Protein 4P5N (pdb70)

InterPro domains:
  IPR021331 Hypervirulence associated protein, TUDOR domain [PF11160] (14-68)

B-factor: mean 16.48, std 9.34, range [4.08, 116.63]

Secondary structure (DSSP, 8-state):
---B-TTSPBP-TT-EEEEEETTEEEEEEEEEEE-SHHHHHHTT--SS-EEEEE-TTS-EEEE-GGGSEEGGG-/---B-TTSPBP-TT-EEEEEETTEEEEEEEEEEE-SHHHHHHTT--SS-EEEEE-TTS-EEEE-GGGSEEGGG-

Sequence (148 aa):
MMSSVVQDKQGQNINVGDTVYTPYRGGKHEGQVADIVTTKKEEAAEKKGVKNPPKVLFTDQNNKDVAHNPGTLTDLDKKQMSVVQDKQGQNINVGDTVYTPYRGGKHEGQVADIVTTKEEAAEKGVKNPPKKVVLFTDQNNKDVAHNPGTLTDLDKQ

Organism: Cryptococcus neoformans (strain H99 / ATCC 208821 / CBS 10515 / FGSC 9487) (NCBI:txid235443)

CATH classification: 2.30.30.1060

Structure (mmCIF, N/CA/C/O backbone):
data_4P5N
#
_entry.id   4P5N
#
_cell.length_a   31.775
_cell.length_b   34.686
_cell.length_c   38.253
_cell.angle_alpha   73.930
_cell.angle_beta   72.850
_cell.angle_gamma   79.460
#
_symmetry.space_group_name_H-M   'P 1'
#
loop_
_entity.id
_entity.type
_entity.pdbx_description
1 polymer 'Hypothetical protein CNAG_02591'
2 non-polymer 'CADMIUM ION'
3 non-polymer 'SULFATE ION'
4 non-polymer GLYCEROL
5 water water
#
loop_
_atom_site.group_PDB
_atom_site.id
_atom_site.type_symbol
_atom_site.label_atom_id
_atom_site.label_alt_id
_atom_site.label_comp_id
_atom_site.label_asym_id
_atom_site.label_entity_id
_atom_site.label_seq_id
_atom_site.pdbx_PDB_ins_code
_atom_site.Cartn_x
_atom_site.Cartn_y
_atom_site.Cartn_z
_atom_site.occupancy
_atom_site.B_iso_or_equiv
_atom_site.auth_seq_id
_atom_site.auth_comp_id
_atom_site.auth_asym_id
_atom_site.auth_atom_id
_atom_site.pdbx_PDB_model_num
ATOM 1 N N A MET A 1 3 ? 12.105 26.919 41.850 0.70 34.95 4 MET A N 1
ATOM 2 N N B MET A 1 3 ? 12.460 28.271 41.237 0.30 30.97 4 MET A N 1
ATOM 3 C CA A MET A 1 3 ? 11.435 26.061 40.824 0.70 31.95 4 MET A CA 1
ATOM 4 C CA B MET A 1 3 ? 11.987 26.963 40.700 0.30 29.71 4 MET A CA 1
ATOM 5 C C A MET A 1 3 ? 12.125 26.127 39.455 0.70 27.23 4 MET A C 1
ATOM 6 C C B MET A 1 3 ? 12.468 26.753 39.271 0.30 27.24 4 MET A C 1
ATOM 7 O O A MET A 1 3 ? 13.184 26.742 39.315 0.70 27.87 4 MET A O 1
ATOM 8 O O B MET A 1 3 ? 13.274 27.528 38.755 0.30 31.84 4 MET A O 1
ATOM 17 N N A SER A 1 4 ? 11.512 25.503 38.451 0.70 21.31 5 SER A N 1
ATOM 18 N N B SER A 1 4 ? 11.965 25.699 38.635 0.30 26.43 5 SER A N 1
ATOM 19 C CA A SER A 1 4 ? 12.134 25.341 37.143 0.70 19.35 5 SER A CA 1
ATOM 20 C CA B SER A 1 4 ? 12.310 25.408 37.254 0.30 17.66 5 SER A CA 1
ATOM 21 C C A SER A 1 4 ? 12.147 26.636 36.311 0.70 16.41 5 SER A C 1
ATOM 22 C C B SER A 1 4 ? 12.289 26.691 36.441 0.30 15.53 5 SER A C 1
ATOM 23 O O A SER A 1 4 ? 11.281 27.504 36.488 0.70 17.58 5 SER A O 1
ATOM 24 O O B SER A 1 4 ? 11.514 27.605 36.726 0.30 16.81 5 SER A O 1
ATOM 29 N N . VAL A 1 5 ? 13.139 26.760 35.425 1.00 13.42 6 VAL A N 1
ATOM 30 C CA A VAL A 1 5 ? 13.171 27.812 34.406 0.60 11.26 6 VAL A CA 1
ATOM 31 C CA B VAL A 1 5 ? 13.035 27.834 34.432 0.40 10.86 6 VAL A CA 1
ATOM 32 C C . VAL A 1 5 ? 12.721 27.197 33.080 1.00 10.92 6 VAL A C 1
ATOM 33 O O . VAL A 1 5 ? 13.160 26.076 32.750 1.00 11.70 6 VAL A O 1
ATOM 40 N N . GLN A 1 6 ? 11.908 27.914 32.313 1.00 9.21 7 GLN A N 1
ATOM 41 C CA . GLN A 1 6 ? 11.328 27.362 31.088 1.00 8.06 7 GLN A CA 1
ATOM 42 C C . GLN A 1 6 ? 11.821 28.068 29.824 1.00 8.15 7 GLN A C 1
ATOM 43 O O . GLN A 1 6 ? 12.191 29.261 29.843 1.00 9.06 7 GLN A O 1
ATOM 49 N N . ASP A 1 7 ? 11.847 27.311 28.730 1.00 8.34 8 ASP A N 1
ATOM 50 C CA . ASP A 1 7 ? 12.230 27.848 27.419 1.00 7.85 8 ASP A CA 1
ATOM 51 C C . ASP A 1 7 ? 11.062 28.573 26.732 1.00 8.12 8 ASP A C 1
ATOM 52 O O . ASP A 1 7 ? 10.000 28.769 27.351 1.00 8.12 8 ASP A O 1
ATOM 57 N N . LYS A 1 8 ? 11.239 28.951 25.464 1.00 8.06 9 LYS A N 1
ATOM 58 C CA . LYS A 1 8 ? 10.203 29.761 24.772 1.00 9.16 9 LYS A CA 1
ATOM 59 C C . LYS A 1 8 ? 8.953 28.954 24.450 1.00 9.81 9 LYS A C 1
ATOM 60 O O . LYS A 1 8 ? 7.942 29.506 24.027 1.00 12.63 9 LYS A O 1
ATOM 66 N N . GLN A 1 9 ? 9.037 27.636 24.645 1.00 8.02 10 GLN A N 1
ATOM 67 C CA . GLN A 1 9 ? 7.878 26.750 24.484 1.00 8.69 10 GLN A CA 1
ATOM 68 C C . GLN A 1 9 ? 7.313 26.267 25.809 1.00 7.84 10 GLN A C 1
ATOM 69 O O . GLN A 1 9 ? 6.488 25.346 25.844 1.00 8.35 10 GLN A O 1
ATOM 75 N N . GLY A 1 10 ? 7.713 26.925 26.901 1.00 7.81 11 GLY A N 1
ATOM 76 C CA . GLY A 1 10 ? 7.182 26.588 28.224 1.00 9.43 11 GLY A CA 1
ATOM 77 C C . GLY A 1 10 ? 7.733 25.311 28.828 1.00 7.14 11 GLY A C 1
ATOM 78 O O . GLY A 1 10 ? 7.139 24.763 29.776 1.00 10.89 11 GLY A O 1
ATOM 79 N N . GLN A 1 11 ? 8.849 24.819 28.283 1.00 7.90 12 GLN A N 1
ATOM 80 C CA . GLN A 1 11 ? 9.401 23.530 28.703 1.00 8.90 12 GLN A CA 1
ATOM 81 C C . GLN A 1 11 ? 10.500 23.731 29.728 1.00 9.54 12 GLN A C 1
ATOM 82 O O . GLN A 1 11 ? 11.365 24.586 29.539 1.00 9.61 12 GLN A O 1
ATOM 88 N N . ASN A 1 12 ? 10.464 22.943 30.807 1.00 10.05 13 ASN A N 1
ATOM 89 C CA . ASN A 1 12 ? 11.488 23.012 31.839 1.00 10.32 13 ASN A CA 1
ATOM 90 C C . ASN A 1 12 ? 12.873 22.713 31.273 1.00 9.82 13 ASN A C 1
ATOM 91 O O . ASN A 1 12 ? 13.065 21.701 30.571 1.00 12.51 13 ASN A O 1
ATOM 96 N N . ILE A 1 13 ? 13.839 23.572 31.588 1.00 10.65 14 ILE A N 1
ATOM 97 C CA . ILE A 1 13 ? 15.203 23.389 31.102 1.00 10.98 14 ILE A CA 1
ATOM 98 C C . ILE A 1 13 ? 16.030 22.708 32.186 1.00 12.35 14 ILE A C 1
ATOM 99 O O . ILE A 1 13 ? 16.018 23.131 33.327 1.00 15.36 14 ILE A O 1
ATOM 104 N N . ASN A 1 14 ? 16.742 21.648 31.815 1.00 14.29 15 ASN A N 1
ATOM 105 C CA . ASN A 1 14 ? 17.583 20.917 32.750 1.00 17.63 15 ASN A CA 1
ATOM 106 C C . ASN A 1 14 ? 19.036 21.024 32.335 1.00 14.52 15 ASN A C 1
ATOM 107 O O . ASN A 1 14 ? 19.345 21.095 31.135 1.00 16.91 15 ASN A O 1
ATOM 112 N N . VAL A 1 15 ? 19.924 21.009 33.327 1.00 15.63 16 VAL A N 1
ATOM 113 C CA . VAL A 1 15 ? 21.356 20.872 33.077 1.00 15.32 16 VAL A CA 1
ATOM 114 C C . VAL A 1 15 ? 21.596 19.611 32.243 1.00 16.83 16 VAL A C 1
ATOM 115 O O . VAL A 1 15 ? 20.996 18.569 32.501 1.00 18.06 16 VAL A O 1
ATOM 119 N N . GLY A 1 16 ? 22.420 19.757 31.203 1.00 15.65 17 GLY A N 1
ATOM 120 C CA . GLY A 1 16 ? 22.705 18.699 30.241 1.00 15.68 17 GLY A CA 1
ATOM 121 C C . GLY A 1 16 ? 21.825 18.693 29.000 1.00 14.52 17 GLY A C 1
ATOM 122 O O . GLY A 1 16 ? 22.108 17.967 28.046 1.00 15.28 17 GLY A O 1
ATOM 123 N N . ASP A 1 17 ? 20.757 19.498 28.990 1.00 14.41 18 ASP A N 1
ATOM 124 C CA . ASP A 1 17 ? 19.888 19.568 27.810 1.00 13.24 18 ASP A CA 1
ATOM 125 C C . ASP A 1 17 ? 20.560 20.374 26.711 1.00 13.04 18 ASP A C 1
ATOM 126 O O . ASP A 1 17 ? 21.332 21.312 26.978 1.00 13.52 18 ASP A O 1
ATOM 131 N N . THR A 1 18 ? 20.248 20.024 25.468 1.00 12.14 19 THR A N 1
ATOM 132 C CA . THR A 1 18 ? 20.674 20.832 24.339 1.00 12.29 19 THR A CA 1
ATOM 133 C C . THR A 1 18 ? 19.723 22.000 24.166 1.00 9.40 19 THR A C 1
ATOM 134 O O . THR A 1 18 ? 18.522 21.792 24.001 1.00 11.44 19 THR A O 1
ATOM 138 N N . VAL A 1 19 ? 20.271 23.219 24.201 1.00 9.57 20 VAL A N 1
ATOM 139 C CA . VAL A 1 19 ? 19.493 24.437 23.930 1.00 9.24 20 VAL A CA 1
ATOM 140 C C . VAL A 1 19 ? 19.967 25.102 22.636 1.00 8.24 20 VAL A C 1
ATOM 141 O O . VAL A 1 19 ? 21.089 24.868 22.184 1.00 9.08 20 VAL A O 1
ATOM 145 N N . TYR A 1 20 ? 19.117 25.958 22.072 1.00 8.37 21 TYR A N 1
ATOM 146 C CA . TYR A 1 20 ? 19.332 26.547 20.758 1.00 7.37 21 TYR A CA 1
ATOM 147 C C . TYR A 1 20 ? 18.796 27.975 20.735 1.00 7.65 21 TYR A C 1
ATOM 148 O O . TYR A 1 20 ? 17.693 28.236 21.202 1.00 9.27 21 TYR A O 1
ATOM 157 N N . THR A 1 21 ? 19.575 28.883 20.176 1.00 8.64 22 THR A N 1
ATOM 158 C CA . THR A 1 21 ? 19.080 30.196 19.839 1.00 8.88 22 THR A CA 1
ATOM 159 C C . THR A 1 21 ? 19.661 30.638 18.493 1.00 8.23 22 THR A C 1
ATOM 160 O O . THR A 1 21 ? 20.848 30.468 18.257 1.00 8.96 22 THR A O 1
ATOM 164 N N . PRO A 1 22 ? 18.830 31.189 17.597 1.00 9.07 23 PRO A N 1
ATOM 165 C CA . PRO A 1 22 ? 19.355 31.637 16.313 1.00 8.86 23 PRO A CA 1
ATOM 166 C C . PRO A 1 22 ? 19.689 33.116 16.347 1.00 9.88 23 PRO A C 1
ATOM 167 O O . PRO A 1 22 ? 19.118 33.872 17.137 1.00 11.90 23 PRO A O 1
ATOM 171 N N . TYR A 1 23 ? 20.575 33.530 15.455 1.00 9.21 24 TYR A N 1
ATOM 172 C CA . TYR A 1 23 ? 20.759 34.953 15.192 1.00 9.05 24 TYR A CA 1
ATOM 173 C C . TYR A 1 23 ? 20.966 35.123 13.692 1.00 8.87 24 TYR A C 1
ATOM 174 O O . TYR A 1 23 ? 21.097 34.131 12.974 1.00 9.16 24 TYR A O 1
ATOM 183 N N . ARG A 1 24 ? 20.991 36.357 13.198 1.00 10.38 25 ARG A N 1
ATOM 184 C CA . ARG A 1 24 ? 21.188 36.546 11.764 1.00 11.41 25 ARG A CA 1
ATOM 185 C C . ARG A 1 24 ? 22.649 36.227 11.416 1.00 10.81 25 ARG A C 1
ATOM 186 O O . ARG A 1 24 ? 23.562 36.976 11.762 1.00 13.08 25 ARG A O 1
ATOM 194 N N . GLY A 1 25 ? 22.854 35.087 10.757 1.00 9.26 26 GLY A N 1
ATOM 195 C CA . GLY A 1 25 ? 24.190 34.637 10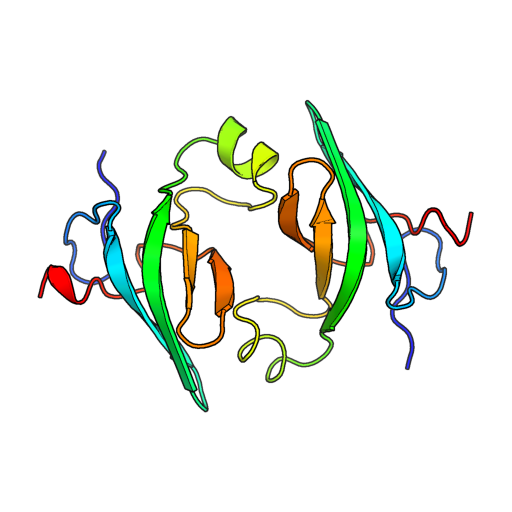.406 1.00 9.89 26 GLY A CA 1
ATOM 196 C C . GLY A 1 25 ? 24.669 33.358 11.092 1.00 8.40 26 GLY A C 1
ATOM 197 O O . GLY A 1 25 ? 25.730 32.844 10.755 1.00 10.99 26 GLY A O 1
ATOM 198 N N . GLY A 1 26 ? 23.914 32.836 12.056 1.00 8.18 27 GLY A N 1
ATOM 199 C CA . GLY A 1 26 ? 24.382 31.682 12.805 1.00 8.82 27 GLY A CA 1
ATOM 200 C C . GLY A 1 26 ? 23.443 31.264 13.897 1.00 7.87 27 GLY A C 1
ATOM 201 O O . GLY A 1 26 ? 22.273 31.671 13.929 1.00 9.23 27 GLY A O 1
ATOM 202 N N . LYS A 1 27 ? 23.952 30.418 14.778 1.00 8.19 28 LYS A N 1
ATOM 203 C CA . LYS A 1 27 ? 23.198 29.935 15.911 1.00 8.48 28 LYS A CA 1
ATOM 204 C C . LYS A 1 27 ? 24.154 29.743 17.090 1.00 8.20 28 LYS A C 1
ATOM 205 O O . LYS A 1 27 ? 25.398 29.683 16.923 1.00 9.57 28 LYS A O 1
ATOM 211 N N . HIS A 1 28 ? 23.568 29.603 18.268 1.00 8.32 29 HIS A N 1
ATOM 212 C CA . HIS A 1 28 ? 24.296 29.054 19.415 1.00 8.33 29 HIS A CA 1
ATOM 213 C C . HIS A 1 28 ? 23.511 27.862 19.912 1.00 8.52 29 HIS A C 1
ATOM 214 O O . HIS A 1 28 ? 22.358 28.002 20.358 1.00 9.38 29 HIS A O 1
ATOM 221 N N . GLU A 1 29 ? 24.139 26.691 19.812 1.00 8.13 30 GLU A N 1
ATOM 222 C CA . GLU A 1 29 ? 23.533 25.433 20.217 1.00 9.59 30 GLU A CA 1
ATOM 223 C C . GLU A 1 29 ? 24.525 24.614 21.028 1.00 9.95 30 GLU A C 1
ATOM 224 O O . GLU A 1 29 ? 25.670 24.451 20.609 1.00 11.72 30 GLU A O 1
ATOM 230 N N . GLY A 1 30 ? 24.104 24.113 22.186 1.00 9.43 31 GLY A N 1
ATOM 231 C CA . GLY A 1 30 ? 25.002 23.305 23.037 1.00 11.42 31 GLY A CA 1
ATOM 232 C C . GLY A 1 30 ? 24.322 22.890 24.328 1.00 11.95 31 GLY A C 1
ATOM 233 O O . GLY A 1 30 ? 23.138 23.178 24.543 1.00 12.83 31 GLY A O 1
ATOM 234 N N . GLN A 1 31 ? 25.058 22.215 25.200 1.00 14.53 32 GLN A N 1
ATOM 235 C CA . GLN A 1 31 ? 24.426 21.625 26.367 1.00 16.58 32 GLN A CA 1
ATOM 236 C C . GLN A 1 31 ? 24.519 22.560 27.559 1.00 14.57 32 GLN A C 1
ATOM 237 O O . GLN A 1 31 ? 25.563 23.189 27.799 1.00 17.50 32 GLN A O 1
ATOM 243 N N . VAL A 1 32 ? 23.405 22.662 28.278 1.00 14.63 33 VAL A N 1
ATOM 244 C CA . VAL A 1 32 ? 23.311 23.495 29.466 1.00 15.39 33 VAL A CA 1
ATOM 245 C C . VAL A 1 32 ? 24.304 23.020 30.544 1.00 15.71 33 VAL A C 1
ATOM 246 O O . VAL A 1 32 ? 24.293 21.839 30.939 1.00 18.23 33 VAL A O 1
ATOM 250 N N . ALA A 1 33 ? 25.150 23.943 31.008 1.00 15.11 34 ALA A N 1
ATOM 251 C CA . ALA A 1 33 ? 26.074 23.689 32.121 1.00 14.63 34 ALA A CA 1
ATOM 252 C C . ALA A 1 33 ? 25.523 24.146 33.456 1.00 14.61 34 ALA A C 1
ATOM 253 O O . ALA A 1 33 ? 25.836 23.556 34.502 1.00 18.43 34 ALA A O 1
ATOM 255 N N . ASP A 1 34 ? 24.720 25.210 33.422 1.00 13.73 35 ASP A N 1
ATOM 256 C CA . ASP A 1 34 ? 24.216 25.800 34.645 1.00 15.76 35 ASP A CA 1
ATOM 257 C C . ASP A 1 34 ? 23.034 26.712 34.345 1.00 12.29 35 ASP A C 1
ATOM 258 O O . ASP A 1 34 ? 22.907 27.253 33.251 1.00 13.99 35 ASP A O 1
ATOM 263 N N . ILE A 1 35 ? 22.166 26.855 35.338 1.00 13.63 36 ILE A N 1
ATOM 264 C CA . ILE A 1 35 ? 21.022 27.738 35.270 1.00 13.19 36 ILE A CA 1
ATOM 265 C C . ILE A 1 35 ? 21.125 28.642 36.490 1.00 14.68 36 ILE A C 1
ATOM 266 O O . ILE A 1 35 ? 21.083 28.180 37.631 1.00 18.23 36 ILE A O 1
ATOM 271 N N . VAL A 1 36 ? 21.301 29.927 36.234 1.00 11.47 37 VAL A N 1
ATOM 272 C CA . VAL A 1 36 ? 21.530 30.926 37.266 1.00 12.29 37 VAL A CA 1
ATOM 273 C C . VAL A 1 36 ? 20.222 31.678 37.509 1.00 13.99 37 VAL A C 1
ATOM 274 O O . VAL A 1 36 ? 19.612 32.202 36.557 1.00 13.33 37 VAL A O 1
ATOM 278 N N . THR A 1 37 ? 19.759 31.715 38.760 1.00 12.46 38 THR A N 1
ATOM 279 C CA . THR A 1 37 ? 18.429 32.291 39.029 1.00 13.02 38 THR A CA 1
ATOM 280 C C . THR A 1 37 ? 18.384 33.385 40.083 1.00 13.21 38 THR A C 1
ATOM 281 O O . THR A 1 37 ? 17.304 33.865 40.401 1.00 17.19 38 THR A O 1
ATOM 285 N N . THR A 1 38 ? 19.521 33.734 40.671 1.00 12.59 39 THR A N 1
ATOM 286 C CA . THR A 1 38 ? 19.555 34.817 41.640 1.00 13.59 39 THR A CA 1
ATOM 287 C C . THR A 1 38 ? 20.594 35.850 41.239 1.00 15.30 39 THR A C 1
ATOM 288 O O . THR A 1 38 ? 21.555 35.542 40.524 1.00 13.01 39 THR A O 1
ATOM 292 N N . LYS A 1 39 ? 20.411 37.074 41.731 1.00 15.37 40 LYS A N 1
ATOM 293 C CA A LYS A 1 39 ? 21.370 38.143 41.467 0.60 16.77 40 LYS A CA 1
ATOM 294 C CA B LYS A 1 39 ? 21.360 38.162 41.514 0.40 17.29 40 LYS A CA 1
ATOM 295 C C . LYS A 1 39 ? 22.749 37.782 42.018 1.00 17.15 40 LYS A C 1
ATOM 296 O O . LYS A 1 39 ? 23.767 38.073 41.375 1.00 17.55 40 LYS A O 1
ATOM 307 N N . GLU A 1 40 ? 22.783 37.127 43.184 1.00 17.01 41 GLU A N 1
ATOM 308 C CA . GLU A 1 40 ? 24.051 36.744 43.823 1.00 17.62 41 GLU A CA 1
ATOM 309 C C . GLU A 1 40 ? 24.803 35.677 43.018 1.00 14.13 41 GLU A C 1
ATOM 310 O O . GLU A 1 40 ? 26.005 35.769 42.829 1.00 15.17 41 GLU A O 1
ATOM 316 N N . GLU A 1 41 ? 24.096 34.659 42.547 1.00 14.83 42 GLU A N 1
ATOM 317 C CA . GLU A 1 41 ? 24.729 33.646 41.718 1.00 14.95 42 GLU A CA 1
ATOM 318 C C . GLU A 1 41 ? 25.180 34.238 40.385 1.00 13.28 42 GLU A C 1
ATOM 319 O O . GLU A 1 41 ? 26.235 33.876 39.857 1.00 14.79 42 GLU A O 1
ATOM 325 N N . ALA A 1 42 ? 24.392 35.157 39.841 1.00 12.49 43 ALA A N 1
ATOM 326 C CA . ALA A 1 42 ? 24.767 35.822 38.598 1.00 12.67 43 ALA A CA 1
ATOM 327 C C . ALA A 1 42 ? 26.071 36.592 38.776 1.00 12.82 43 ALA A C 1
ATOM 328 O O . ALA A 1 42 ? 26.971 36.515 37.932 1.00 14.56 43 ALA A O 1
ATOM 330 N N . ALA A 1 43 ? 26.171 37.318 39.884 1.00 13.70 44 ALA A N 1
ATOM 331 C CA . ALA A 1 43 ? 27.379 38.059 40.187 1.00 13.26 44 ALA A CA 1
ATOM 332 C C . ALA A 1 43 ? 28.582 37.123 40.310 1.00 14.08 44 ALA A C 1
ATOM 333 O O . ALA A 1 43 ? 29.633 37.386 39.734 1.00 14.44 44 ALA A O 1
ATOM 335 N N . GLU A 1 44 ? 28.418 36.025 41.041 1.00 14.47 45 GLU A N 1
ATOM 336 C CA . GLU A 1 44 ? 29.498 35.057 41.201 1.00 15.99 45 GLU A CA 1
ATOM 337 C C . GLU A 1 44 ? 29.974 34.457 39.865 1.00 14.90 45 GLU A C 1
ATOM 338 O O . GLU A 1 44 ? 31.160 34.225 39.685 1.00 15.57 45 GLU A O 1
ATOM 344 N N A LYS A 1 45 ? 29.040 34.229 38.944 0.50 15.19 46 LYS A N 1
ATOM 345 N N B LYS A 1 45 ? 29.041 34.217 38.945 0.50 14.78 46 LYS A N 1
ATOM 346 C CA A LYS A 1 45 ? 29.351 33.615 37.655 0.50 15.51 46 LYS A CA 1
ATOM 347 C CA B LYS A 1 45 ? 29.356 33.620 37.644 0.50 14.70 46 LYS A CA 1
ATOM 348 C C A LYS A 1 45 ? 29.691 34.649 36.577 0.50 15.31 46 LYS A C 1
ATOM 349 C C B LYS A 1 45 ? 29.780 34.647 36.596 0.50 14.96 46 LYS A C 1
ATOM 350 O O A LYS A 1 45 ? 29.901 34.291 35.417 0.50 18.68 46 LYS A O 1
ATOM 351 O O B LYS A 1 45 ? 30.132 34.284 35.473 0.50 18.29 46 LYS A O 1
ATOM 362 N N . GLY A 1 46 ? 29.739 35.924 36.962 1.00 16.02 47 GLY A N 1
ATOM 363 C CA . GLY A 1 46 ? 30.133 36.998 36.055 1.00 14.68 47 GLY A CA 1
ATOM 364 C C . GLY A 1 46 ? 29.140 37.347 34.968 1.00 14.47 47 GLY A C 1
ATOM 365 O O . GLY A 1 46 ? 29.526 37.872 33.933 1.00 15.95 47 GLY A O 1
ATOM 366 N N . VAL A 1 47 ? 27.866 37.045 35.204 1.00 13.65 48 VAL A N 1
ATOM 367 C CA . VAL A 1 47 ? 26.805 37.350 34.244 1.00 13.33 48 VAL A CA 1
ATOM 368 C C . VAL A 1 47 ? 25.823 38.334 34.862 1.00 13.77 48 VAL A C 1
ATOM 369 O O . VAL A 1 47 ? 25.919 38.634 36.047 1.00 15.86 48 VAL A O 1
ATOM 373 N N . LYS A 1 48 ? 24.891 38.826 34.054 1.00 14.74 49 LYS A N 1
ATOM 374 C CA . LYS A 1 48 ? 23.942 39.851 34.488 1.00 13.41 49 LYS A CA 1
ATOM 375 C C . LYS A 1 48 ? 22.527 39.412 34.189 1.00 11.29 49 LYS A C 1
ATOM 376 O O . LYS A 1 48 ? 22.297 38.596 33.277 1.00 10.73 49 LYS A O 1
ATOM 382 N N . ASN A 1 49 ? 21.589 39.985 34.936 1.00 10.20 50 ASN A N 1
ATOM 383 C CA . ASN A 1 49 ? 20.161 39.876 34.657 1.00 9.66 50 ASN A CA 1
ATOM 384 C C . ASN A 1 49 ? 19.672 38.416 34.624 1.00 9.11 50 ASN A C 1
ATOM 385 O O . ASN A 1 49 ? 19.303 37.876 33.567 1.00 8.61 50 ASN A O 1
ATOM 390 N N . PRO A 1 50 ? 19.636 37.768 35.792 1.00 9.00 51 PRO A N 1
ATOM 391 C CA . PRO A 1 50 ? 19.032 36.435 35.848 1.00 9.87 51 PRO A CA 1
ATOM 392 C C . PRO A 1 50 ? 17.529 36.496 35.553 1.00 7.98 51 PRO A C 1
ATOM 393 O O . PRO A 1 50 ? 16.894 37.551 35.711 1.00 9.60 51 PRO A O 1
ATOM 397 N N . PRO A 1 51 ? 16.949 35.384 35.091 1.00 8.16 52 PRO A N 1
ATOM 398 C CA . PRO A 1 51 ? 17.622 34.097 34.879 1.00 8.73 52 PRO A CA 1
ATOM 399 C C . PRO A 1 51 ? 18.517 34.045 33.640 1.00 8.32 52 PRO A C 1
ATOM 400 O O . PRO A 1 51 ? 18.245 34.705 32.619 1.00 8.90 52 PRO A O 1
ATOM 404 N N . LYS A 1 52 ? 19.604 33.287 33.760 1.00 9.20 53 LYS A N 1
ATOM 405 C CA . LYS A 1 52 ? 20.494 33.032 32.627 1.00 8.64 53 LYS A CA 1
ATOM 406 C C . LYS A 1 52 ? 20.786 31.549 32.523 1.00 8.74 53 LYS A C 1
ATOM 407 O O . LYS A 1 52 ? 21.002 30.884 33.536 1.00 10.60 53 LYS A O 1
ATOM 413 N N . VAL A 1 53 ? 20.775 31.047 31.294 1.00 7.90 54 VAL A N 1
ATOM 414 C CA . VAL A 1 53 ? 21.155 29.677 30.989 1.00 8.80 54 VAL A CA 1
ATOM 415 C C . VAL A 1 53 ? 22.592 29.758 30.470 1.00 9.62 54 VAL A C 1
ATOM 416 O O . VAL A 1 53 ? 22.869 30.454 29.502 1.00 9.53 54 VAL A O 1
ATOM 420 N N . LEU A 1 54 ? 23.502 29.044 31.128 1.00 9.62 55 LEU A N 1
ATOM 421 C CA . LEU A 1 54 ? 24.906 29.029 30.725 1.00 9.46 55 LEU A CA 1
ATOM 422 C C . LEU A 1 54 ? 25.175 27.744 29.960 1.00 9.19 55 LEU A C 1
ATOM 423 O O . LEU A 1 54 ? 24.900 26.656 30.469 1.00 10.25 55 LEU A O 1
ATOM 428 N N . PHE A 1 55 ? 25.679 27.879 28.734 1.00 9.41 56 PHE A N 1
ATOM 429 C CA . PHE A 1 55 ? 26.027 26.721 27.906 1.00 9.15 56 PHE A CA 1
ATOM 430 C C . PHE A 1 55 ? 27.200 27.025 27.000 1.00 8.80 56 PHE A C 1
ATOM 431 O O . PHE A 1 55 ? 27.489 28.185 26.717 1.00 10.78 56 PHE A O 1
ATOM 439 N N . THR A 1 56 ? 27.879 25.973 26.544 1.00 9.73 57 THR A N 1
ATOM 440 C CA . THR A 1 56 ? 28.944 26.141 25.572 1.00 9.56 57 THR A CA 1
ATOM 441 C C . THR A 1 56 ? 28.403 25.786 24.203 1.00 9.55 57 THR A C 1
ATOM 442 O O . THR A 1 56 ? 27.788 24.738 2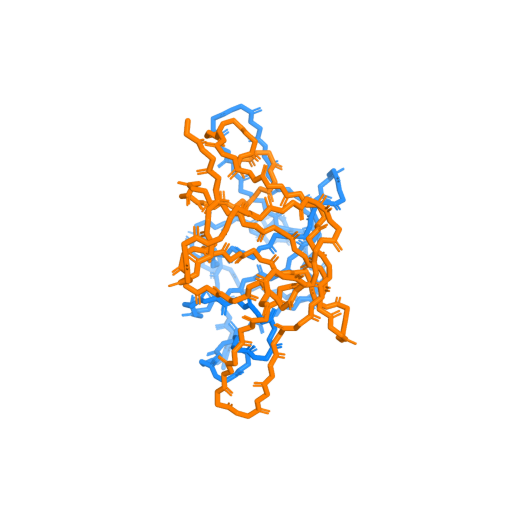4.040 1.00 10.31 57 THR A O 1
ATOM 446 N N . ASP A 1 57 ? 28.602 26.671 23.222 1.00 9.18 58 ASP A N 1
ATOM 447 C CA . ASP A 1 57 ? 28.024 26.435 21.909 1.00 9.01 58 ASP A CA 1
ATOM 448 C C . ASP A 1 57 ? 28.896 25.540 21.027 1.00 9.79 58 ASP A C 1
ATOM 449 O O . ASP A 1 57 ? 29.946 25.038 21.473 1.00 9.58 58 ASP A O 1
ATOM 454 N N . GLN A 1 58 ? 28.464 25.370 19.780 1.00 9.77 59 GLN A N 1
ATOM 455 C CA . GLN A 1 58 ? 29.099 24.434 18.840 1.00 10.59 59 GLN A CA 1
ATOM 456 C C . GLN A 1 58 ? 30.483 24.895 18.387 1.00 9.76 59 GLN A C 1
ATOM 457 O O . GLN A 1 58 ? 31.236 24.120 17.784 1.00 11.68 59 GLN A O 1
ATOM 463 N N . ASN A 1 59 ? 30.827 26.153 18.690 1.00 10.48 60 ASN A N 1
ATOM 464 C CA . ASN A 1 59 ? 32.151 26.676 18.393 1.00 10.43 60 ASN A CA 1
ATOM 465 C C . ASN A 1 59 ? 32.977 26.825 19.671 1.00 8.70 60 ASN A C 1
ATOM 466 O O . ASN A 1 59 ? 33.974 27.570 19.709 1.00 10.33 60 ASN A O 1
ATOM 471 N N . ASN A 1 60 ? 32.554 26.124 20.722 1.00 8.61 61 ASN A N 1
ATOM 472 C CA . ASN A 1 60 ? 33.241 26.157 22.012 1.00 8.68 61 ASN A CA 1
ATOM 473 C C . ASN A 1 60 ? 33.246 27.540 22.662 1.00 9.42 61 ASN A C 1
ATOM 474 O O . ASN A 1 60 ? 34.183 27.877 23.409 1.00 11.51 61 ASN A O 1
ATOM 479 N N . LYS A 1 61 ? 32.189 28.326 22.415 1.00 9.72 62 LYS A N 1
ATOM 480 C CA . LYS A 1 61 ? 32.058 29.634 23.076 1.00 9.94 62 LYS A CA 1
ATOM 481 C C . LYS A 1 61 ? 31.120 29.502 24.271 1.00 9.79 62 LYS A C 1
ATOM 482 O O . LYS A 1 61 ? 30.016 28.970 24.137 1.00 11.58 62 LYS A O 1
ATOM 488 N N . ASP A 1 62 ? 31.534 30.032 25.425 1.00 9.68 63 ASP A N 1
ATOM 489 C CA . ASP A 1 62 ? 30.662 30.033 26.606 1.00 11.93 63 ASP A CA 1
ATOM 490 C C . ASP A 1 62 ? 29.673 31.176 26.452 1.00 10.75 63 ASP A C 1
ATOM 491 O O . ASP A 1 62 ? 30.080 32.337 26.293 1.00 14.67 63 ASP A O 1
ATOM 496 N N . VAL A 1 63 ? 28.388 30.822 26.447 1.00 9.58 64 VAL A N 1
ATOM 497 C CA . VAL A 1 63 ? 27.272 31.756 26.230 1.00 10.23 64 VAL A CA 1
ATOM 498 C C . VAL A 1 63 ? 26.395 31.809 27.486 1.00 8.69 64 VAL A C 1
ATOM 499 O O . VAL A 1 63 ? 26.177 30.802 28.159 1.00 10.14 64 VAL A O 1
ATOM 503 N N . ALA A 1 64 ? 25.906 32.999 27.820 1.00 9.41 65 ALA A N 1
ATOM 504 C CA . ALA A 1 64 ? 24.912 33.154 28.882 1.00 9.77 65 ALA A CA 1
ATOM 505 C C . ALA A 1 64 ? 23.680 33.778 28.244 1.00 9.12 65 ALA A C 1
ATOM 506 O O . ALA A 1 64 ? 23.757 34.904 27.708 1.00 11.99 65 ALA A O 1
ATOM 508 N N . HIS A 1 65 ? 22.559 33.054 28.250 1.00 8.63 66 HIS A N 1
ATOM 509 C CA . HIS A 1 65 ? 21.389 33.500 27.490 1.00 8.26 66 HIS A CA 1
ATOM 510 C C . HIS A 1 65 ? 20.111 33.420 28.311 1.00 8.58 66 HIS A C 1
ATOM 511 O O . HIS A 1 65 ? 19.923 32.492 29.096 1.00 9.16 66 HIS A O 1
ATOM 518 N N . ASN A 1 66 ? 19.215 34.381 28.116 1.00 8.06 67 ASN A N 1
ATOM 519 C CA . ASN A 1 66 ? 17.922 34.307 28.772 1.00 8.22 67 ASN A CA 1
ATOM 520 C C . ASN A 1 66 ? 17.160 33.041 28.352 1.00 8.80 67 ASN A C 1
ATOM 521 O O . ASN A 1 66 ? 17.213 32.645 27.203 1.00 9.31 67 ASN A O 1
ATOM 526 N N . PRO A 1 67 ? 16.420 32.429 29.284 1.00 9.16 68 PRO A N 1
ATOM 527 C CA . PRO A 1 67 ? 15.756 31.152 28.957 1.00 10.20 68 PRO A CA 1
ATOM 528 C C . PRO A 1 67 ? 14.557 31.314 28.044 1.00 9.93 68 PRO A C 1
ATOM 529 O O . PRO A 1 67 ? 14.256 30.426 27.251 1.00 10.12 68 PRO A O 1
ATOM 533 N N . GLY A 1 68 ? 13.855 32.432 28.175 1.00 10.88 69 GLY A N 1
ATOM 534 C CA . GLY A 1 68 ? 12.561 32.596 27.516 1.00 12.80 69 GLY A CA 1
ATOM 535 C C . GLY A 1 68 ? 12.624 32.825 26.024 1.00 14.58 69 GLY A C 1
AT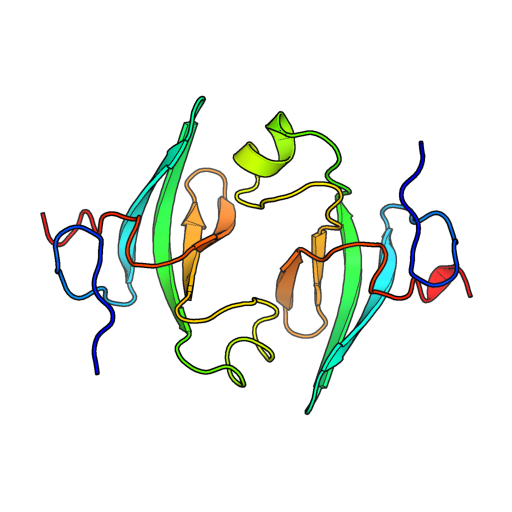OM 536 O O . GLY A 1 68 ? 11.592 32.866 25.355 1.00 19.39 69 GLY A O 1
ATOM 537 N N . THR A 1 69 ? 13.831 32.969 25.489 1.00 13.34 70 THR A N 1
ATOM 538 C CA . THR A 1 69 ? 14.014 33.183 24.054 1.00 14.00 70 THR A CA 1
ATOM 539 C C . THR A 1 69 ? 14.912 32.108 23.463 1.00 13.93 70 THR A C 1
ATOM 540 O O . THR A 1 69 ? 15.413 32.236 22.342 1.00 18.54 70 THR A O 1
ATOM 544 N N . LEU A 1 70 ? 15.134 31.037 24.204 1.00 10.78 71 LEU A N 1
ATOM 545 C CA . LEU A 1 70 ? 15.801 29.924 23.566 1.00 10.12 71 LEU A CA 1
ATOM 546 C C . LEU A 1 70 ? 14.894 28.712 23.529 1.00 8.13 71 LEU A C 1
ATOM 547 O O . LEU A 1 70 ? 13.842 28.702 24.170 1.00 9.17 71 LEU A O 1
ATOM 552 N N . THR A 1 71 ? 15.298 27.700 22.766 1.00 8.27 72 THR A N 1
ATOM 553 C CA . THR A 1 71 ? 14.525 26.465 22.662 1.00 8.03 72 THR A CA 1
ATOM 554 C C . THR A 1 71 ? 15.327 25.306 23.216 1.00 8.45 72 THR A C 1
ATOM 555 O O . THR A 1 71 ? 16.490 25.130 22.850 1.00 8.92 72 THR A O 1
ATOM 559 N N . ASP A 1 72 ? 14.712 24.526 24.112 1.00 8.84 73 ASP A N 1
ATOM 560 C CA . ASP A 1 72 ? 15.352 23.321 24.630 1.00 9.02 73 ASP A CA 1
ATOM 561 C C . ASP A 1 72 ? 15.024 22.206 23.639 1.00 10.18 73 ASP A C 1
ATOM 562 O O . ASP A 1 72 ? 13.895 21.701 23.606 1.00 10.66 73 ASP A O 1
ATOM 567 N N . LEU A 1 73 ? 16.010 21.821 22.828 1.00 9.92 74 LEU A N 1
ATOM 568 C CA . LEU A 1 73 ? 15.776 20.819 21.775 1.00 10.83 74 LEU A CA 1
ATO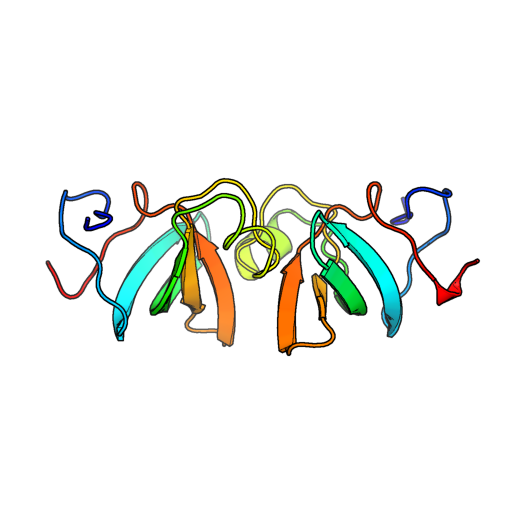M 569 C C . LEU A 1 73 ? 15.427 19.451 22.321 1.00 10.97 74 LEU A C 1
ATOM 570 O O . LEU A 1 73 ? 14.738 18.680 21.654 1.00 14.58 74 LEU A O 1
ATOM 575 N N . ASP A 1 74 ? 15.863 19.171 23.544 1.00 11.34 75 ASP A N 1
ATOM 576 C CA . ASP A 1 74 ? 15.545 17.890 24.174 1.00 12.49 75 ASP A CA 1
ATOM 577 C C . ASP A 1 74 ? 14.122 17.772 24.718 1.00 14.00 75 ASP A C 1
ATOM 578 O O . ASP A 1 74 ? 13.714 16.705 25.169 1.00 16.11 75 ASP A O 1
ATOM 583 N N . LYS A 1 75 ? 13.373 18.871 24.693 0.50 7.83 76 LYS A N 1
ATOM 584 C CA A LYS A 1 75 ? 11.997 18.879 25.178 0.50 12.68 76 LYS A CA 1
ATOM 585 C CA B LYS A 1 75 ? 11.996 18.872 25.178 0.50 12.33 76 LYS A CA 1
ATOM 586 C C . LYS A 1 75 ? 11.011 19.106 24.032 0.50 10.53 76 LYS A C 1
ATOM 587 O O . LYS A 1 75 ? 9.821 19.319 24.258 0.50 10.87 76 LYS A O 1
ATOM 598 N N . GLN A 1 76 ? 11.530 19.084 22.807 1.00 16.47 77 GLN A N 1
ATOM 599 C CA . GLN A 1 76 ? 10.741 19.178 21.584 1.00 21.42 77 GLN A CA 1
ATOM 600 C C . GLN A 1 76 ? 10.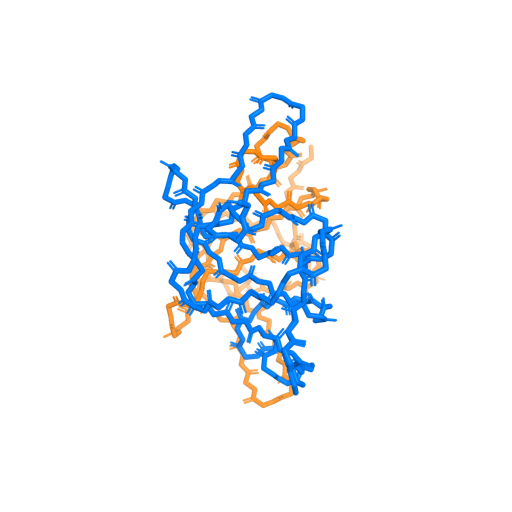304 17.770 21.213 1.00 32.45 77 GLN A C 1
ATOM 601 O O . GLN A 1 76 ? 11.153 16.875 21.073 1.00 28.30 77 GLN A O 1
ATOM 607 N N . MET B 1 3 ? 38.418 54.310 16.902 1.00 44.30 4 MET B N 1
ATOM 608 C CA . MET B 1 3 ? 38.566 54.580 18.361 1.00 32.57 4 MET B CA 1
ATOM 609 C C . MET B 1 3 ? 39.043 53.326 19.105 1.00 32.41 4 MET B C 1
ATOM 610 O O . MET B 1 3 ? 38.624 52.203 18.798 1.00 40.39 4 MET B O 1
ATOM 615 N N . SER B 1 4 ? 39.929 53.537 20.075 1.00 32.45 5 SER B N 1
ATOM 616 C CA . SER B 1 4 ? 40.418 52.484 20.970 1.00 27.76 5 SER B CA 1
ATOM 617 C C . SER B 1 4 ? 39.374 52.142 22.039 1.00 24.52 5 SER B C 1
ATOM 618 O O . SER B 1 4 ? 38.391 52.875 22.209 1.00 34.03 5 SER B O 1
ATOM 621 N N A VAL B 1 5 ? 39.604 51.038 22.752 0.70 22.10 6 VAL B N 1
ATOM 622 N N B VAL B 1 5 ? 39.575 51.029 22.748 0.30 19.50 6 VAL B N 1
ATOM 623 C CA A VAL B 1 5 ? 38.755 50.614 23.871 0.70 17.12 6 VAL B CA 1
ATOM 624 C CA B VAL B 1 5 ? 38.709 50.668 23.877 0.30 15.54 6 VAL B CA 1
ATOM 625 C C A VAL B 1 5 ? 39.440 50.946 25.208 0.70 13.74 6 VAL B C 1
ATOM 626 C C B VAL B 1 5 ? 39.422 50.947 25.196 0.30 13.92 6 VAL B C 1
ATOM 627 O O A VAL B 1 5 ? 40.600 50.599 25.423 0.70 15.26 6 VAL B O 1
ATOM 628 O O B VAL B 1 5 ? 40.572 50.551 25.391 0.30 15.33 6 VAL B O 1
ATOM 635 N N . GLN B 1 6 ? 38.728 51.639 26.093 1.00 12.59 7 GLN B N 1
ATOM 636 C CA . GLN B 1 6 ? 39.337 52.196 27.320 1.00 11.23 7 GLN B CA 1
ATOM 637 C C . GLN B 1 6 ? 38.625 51.783 28.598 1.00 11.64 7 GLN B C 1
ATOM 638 O O . GLN B 1 6 ? 37.414 51.512 28.597 1.00 13.40 7 GLN B O 1
ATOM 644 N N . ASP B 1 7 ? 39.388 51.704 29.683 1.00 12.37 8 ASP B N 1
ATOM 645 C CA . ASP B 1 7 ? 38.823 51.332 30.979 1.00 12.96 8 ASP B CA 1
ATOM 646 C C . ASP B 1 7 ? 38.178 52.544 31.650 1.00 13.67 8 ASP B C 1
ATOM 647 O O . ASP B 1 7 ? 38.050 53.610 31.029 1.00 15.74 8 ASP B O 1
ATOM 652 N N . LYS B 1 8 ? 37.771 52.398 32.906 1.00 15.67 9 LYS B N 1
ATOM 653 C CA . LYS B 1 8 ? 37.072 53.480 33.602 1.00 15.51 9 LYS B CA 1
ATOM 654 C C . LYS B 1 8 ? 37.977 54.686 33.929 1.00 16.46 9 LYS B C 1
ATOM 655 O O . LYS B 1 8 ? 37.481 55.749 34.318 1.00 21.67 9 LYS B O 1
ATOM 661 N N . GLN B 1 9 ? 39.287 54.512 33.751 1.00 17.53 10 GLN B N 1
ATOM 662 C CA . GLN B 1 9 ? 40.264 55.576 33.973 1.00 17.12 10 GLN B CA 1
ATOM 663 C C . GLN B 1 9 ? 40.780 56.111 32.644 1.00 15.74 10 GLN B C 1
ATOM 664 O O . GLN B 1 9 ? 41.762 56.858 32.597 1.00 18.14 10 GLN B O 1
ATOM 670 N N . GLY B 1 10 ? 40.101 55.740 31.561 1.00 14.64 11 GLY B N 1
ATOM 671 C CA . GLY B 1 10 ? 40.446 56.248 30.231 1.00 13.09 11 GLY B CA 1
ATOM 672 C C . GLY B 1 10 ? 41.687 55.631 29.608 1.00 11.67 11 GLY B C 1
ATOM 673 O O . GLY B 1 10 ? 42.206 56.141 28.608 1.00 13.50 11 GLY B O 1
ATOM 674 N N . GLN B 1 11 ? 42.153 54.520 30.188 1.00 11.16 12 GLN B N 1
ATOM 675 C CA . GLN B 1 11 ? 43.371 53.874 29.706 1.00 12.73 12 GLN B CA 1
ATOM 676 C C . GLN B 1 11 ? 43.042 52.846 28.648 1.00 10.90 12 GLN B C 1
ATOM 677 O O . GLN B 1 11 ? 42.137 52.019 28.839 1.00 11.12 12 GLN B O 1
ATOM 683 N N . ASN B 1 12 ? 43.779 52.906 27.537 1.00 11.43 13 ASN B N 1
ATOM 684 C CA . ASN B 1 12 ? 43.623 51.934 26.437 1.00 9.89 13 ASN B CA 1
ATOM 685 C C . ASN B 1 12 ? 43.915 50.534 26.942 1.00 10.63 13 ASN B C 1
ATOM 686 O O . ASN B 1 12 ? 44.945 50.312 27.589 1.00 10.99 13 ASN B O 1
ATOM 691 N N . ILE B 1 13 ? 42.983 49.616 26.683 1.00 10.46 14 ILE B N 1
ATOM 692 C CA . ILE B 1 13 ? 43.111 48.232 27.114 1.00 10.18 14 ILE B CA 1
ATOM 693 C C . ILE B 1 13 ? 43.740 47.394 25.993 1.00 11.02 14 ILE B C 1
ATOM 694 O O . ILE B 1 13 ? 43.338 47.507 24.837 1.00 12.72 14 ILE B O 1
ATOM 699 N N . ASN B 1 14 ? 44.729 46.572 26.349 1.00 9.76 15 ASN B N 1
ATOM 700 C CA . ASN B 1 14 ? 45.327 45.620 25.423 1.00 13.17 15 ASN B CA 1
ATOM 701 C C . ASN B 1 14 ? 45.008 44.185 25.795 1.00 9.66 15 ASN B C 1
ATOM 702 O O . ASN B 1 14 ? 44.835 43.870 26.964 1.00 10.24 15 ASN B O 1
ATOM 707 N N . VAL B 1 15 ? 44.971 43.311 24.793 1.00 10.88 16 VAL B N 1
ATOM 708 C CA . VAL B 1 15 ? 44.892 41.869 25.037 1.00 9.97 16 VAL B CA 1
ATOM 709 C C . VAL B 1 15 ? 46.072 41.494 25.937 1.00 9.79 16 VAL B C 1
ATOM 710 O O . VAL B 1 15 ? 47.190 42.018 25.759 1.00 12.01 16 VAL B O 1
ATOM 714 N N . GLY B 1 16 ? 45.791 40.662 26.948 1.00 9.01 17 GLY B N 1
ATOM 715 C CA . GLY B 1 16 ? 46.786 40.259 27.917 1.00 8.49 17 GLY B CA 1
ATOM 716 C C . GLY B 1 16 ? 46.784 41.067 29.204 1.00 7.49 17 GLY B C 1
ATOM 717 O O . GLY B 1 16 ? 47.284 40.593 30.209 1.00 8.78 17 GLY B O 1
ATOM 718 N N . ASP B 1 17 ? 46.213 42.273 29.184 1.00 8.60 18 ASP B N 1
ATOM 719 C CA . ASP B 1 17 ? 46.170 43.112 30.390 1.00 8.08 18 ASP B CA 1
ATOM 720 C C . ASP B 1 17 ? 45.251 42.488 31.429 1.00 7.97 18 ASP B C 1
ATOM 721 O O . ASP B 1 17 ? 44.167 42.041 31.102 1.00 8.02 18 ASP B O 1
ATOM 726 N N . THR B 1 18 ? 45.643 42.544 32.695 1.00 8.77 19 THR B N 1
ATOM 727 C CA . THR B 1 18 ? 44.736 42.187 33.762 1.00 8.63 19 THR B CA 1
ATOM 728 C C . THR B 1 18 ? 43.673 43.271 33.935 1.00 8.84 19 THR B C 1
ATOM 729 O O . THR B 1 18 ? 43.994 44.449 34.170 1.00 9.68 19 THR B O 1
ATOM 733 N N . VAL B 1 19 ? 42.417 42.847 33.855 1.00 8.69 20 VAL B N 1
ATOM 734 C CA . VAL B 1 19 ? 41.281 43.715 34.158 1.00 7.50 20 VAL B CA 1
ATOM 735 C C . VAL B 1 19 ? 40.598 43.250 35.439 1.00 8.45 20 VAL B C 1
ATOM 736 O O . VAL B 1 19 ? 40.760 42.100 35.859 1.00 8.34 20 VAL B O 1
ATOM 740 N N . TYR B 1 20 ? 39.831 44.148 36.050 1.00 8.38 21 TYR B N 1
ATOM 741 C CA . TYR B 1 20 ? 39.280 43.918 37.374 1.00 7.56 21 TYR B CA 1
ATOM 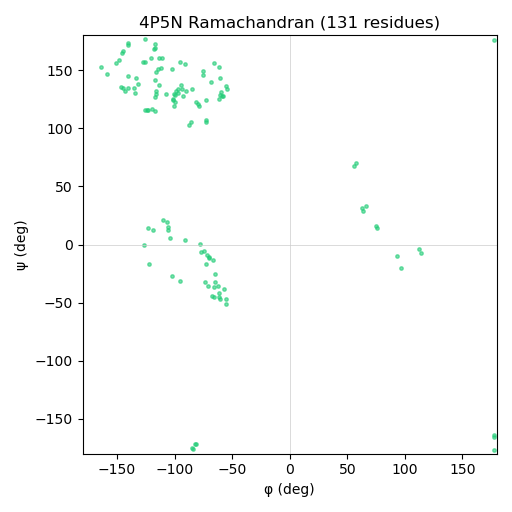742 C C . TYR B 1 20 ? 37.918 44.578 37.483 1.00 7.45 21 TYR B C 1
ATOM 743 O O . TYR B 1 20 ? 37.741 45.751 37.103 1.00 8.71 21 TYR B O 1
ATOM 752 N N . THR B 1 21 ? 36.976 43.848 38.059 1.00 7.48 22 THR B N 1
ATOM 753 C CA . THR B 1 21 ? 35.700 44.448 38.458 1.00 8.24 22 THR B CA 1
ATOM 754 C C . THR B 1 21 ? 35.257 43.801 39.759 1.00 9.39 22 THR B C 1
ATOM 755 O O . THR B 1 21 ? 35.299 42.579 39.878 1.00 9.76 22 THR B O 1
ATOM 759 N N . PRO B 1 22 ? 34.865 44.617 40.747 1.00 8.42 23 PRO B N 1
ATOM 760 C CA . PRO B 1 22 ? 34.419 44.071 42.026 1.00 8.93 23 PRO B CA 1
ATOM 761 C C . PRO B 1 22 ? 32.898 43.847 42.026 1.00 9.25 23 PRO B C 1
ATOM 762 O O . PRO B 1 22 ? 32.183 44.517 41.288 1.00 11.16 23 PRO B O 1
ATOM 766 N N . TYR B 1 23 ? 32.426 42.936 42.866 1.00 9.51 24 TYR B N 1
ATOM 767 C CA . TYR B 1 23 ? 30.991 42.814 43.152 1.00 10.21 24 TYR B CA 1
ATOM 768 C C . TYR B 1 23 ? 30.810 42.530 44.637 1.00 9.76 24 TYR B C 1
ATOM 769 O O . TYR B 1 23 ? 31.792 42.322 45.355 1.00 10.81 24 TYR B O 1
ATOM 778 N N . ARG B 1 24 ? 29.572 42.520 45.111 1.00 11.02 25 ARG B N 1
ATOM 779 C CA . ARG B 1 24 ? 29.357 42.320 46.537 1.00 11.75 25 ARG B CA 1
ATOM 780 C C . ARG B 1 24 ? 29.635 40.870 46.854 1.00 10.95 25 ARG B C 1
ATOM 781 O O . ARG B 1 24 ? 28.847 39.981 46.492 1.00 13.63 25 ARG B O 1
ATOM 789 N N . GLY B 1 25 ? 30.781 40.629 47.489 1.00 9.77 26 GLY B N 1
ATOM 790 C CA . GLY B 1 25 ? 31.164 39.284 47.851 1.00 10.03 26 GLY B CA 1
ATOM 791 C C . GLY B 1 25 ? 32.361 38.740 47.103 1.00 9.39 26 GLY B C 1
ATOM 792 O O . GLY B 1 25 ? 32.791 37.641 47.384 1.00 11.39 26 GLY B O 1
ATOM 793 N N . GLY B 1 26 ? 32.909 39.481 46.147 1.00 9.07 27 GLY B N 1
ATOM 794 C CA . GLY B 1 26 ? 34.009 38.932 45.364 1.00 9.49 27 GLY B CA 1
ATOM 795 C C . GLY B 1 26 ? 34.491 39.865 44.275 1.00 8.36 27 GLY B C 1
ATOM 796 O O . GLY B 1 26 ? 34.197 41.061 44.287 1.00 9.02 27 GLY B O 1
ATOM 797 N N . LYS B 1 27 ? 35.249 39.311 43.340 1.00 8.90 28 LYS B N 1
ATOM 798 C CA . LYS B 1 27 ? 35.743 40.078 42.211 1.00 8.06 28 LYS B CA 1
ATOM 799 C C . LYS B 1 27 ? 35.776 39.194 40.986 1.00 7.31 28 LYS B C 1
ATOM 800 O O . LYS B 1 27 ? 35.716 37.957 41.093 1.00 10.06 28 LYS B O 1
ATOM 806 N N . HIS B 1 28 ? 35.938 39.822 39.838 1.00 7.51 29 HIS B N 1
ATOM 807 C CA . HIS B 1 28 ? 36.362 39.112 38.619 1.00 7.57 29 HIS B CA 1
ATOM 808 C C . HIS B 1 28 ? 37.620 39.782 38.112 1.00 7.55 29 HIS B C 1
ATOM 809 O O . HIS B 1 28 ? 37.600 40.955 37.750 1.00 8.10 29 HIS B O 1
ATOM 816 N N . GLU B 1 29 ? 38.718 39.037 38.121 1.00 7.17 30 GLU B N 1
ATOM 817 C CA . GLU B 1 29 ? 39.995 39.567 37.710 1.00 7.47 30 GLU B CA 1
ATOM 818 C C . GLU B 1 29 ? 40.672 38.555 36.806 1.00 7.04 30 GLU B C 1
ATOM 819 O O . GLU B 1 29 ? 40.702 37.365 37.133 1.00 8.27 30 GLU B O 1
ATOM 825 N N . GLY B 1 30 ? 41.229 39.014 35.691 1.00 6.41 31 GLY B N 1
ATOM 826 C CA . GLY B 1 30 ? 41.939 38.098 34.785 1.00 6.61 31 GLY B CA 1
ATOM 827 C C . GLY B 1 30 ? 42.426 38.850 33.562 1.00 6.47 31 GLY B C 1
ATOM 828 O O . GLY B 1 30 ? 42.162 40.052 33.396 1.00 8.01 31 GLY B O 1
ATOM 829 N N . GLN B 1 31 ? 43.157 38.156 32.716 1.00 7.05 32 GLN B N 1
ATOM 830 C CA . GLN B 1 31 ? 43.776 38.784 31.552 1.00 7.89 32 GLN B CA 1
ATOM 831 C C . GLN B 1 31 ? 42.820 38.855 30.378 1.00 8.27 32 GLN B C 1
ATOM 832 O O . GLN B 1 31 ? 42.139 37.880 30.043 1.00 8.74 32 GLN B O 1
ATOM 838 N N . VAL B 1 32 ? 42.761 40.010 29.731 1.00 8.89 33 VAL B N 1
ATOM 839 C CA . VAL B 1 32 ? 41.950 40.145 28.532 1.00 8.57 33 VAL B CA 1
ATOM 840 C C . VAL B 1 32 ? 42.387 39.123 27.468 1.00 10.20 33 VAL B C 1
ATOM 841 O O . VAL B 1 32 ? 43.570 39.030 27.139 1.00 9.87 33 VAL B O 1
ATOM 845 N N . ALA B 1 33 ? 41.426 38.361 26.946 1.00 9.10 34 ALA B N 1
ATOM 846 C CA . ALA B 1 33 ? 41.674 37.408 25.874 1.00 10.61 34 ALA B CA 1
ATOM 847 C C . ALA B 1 33 ? 41.213 37.920 24.515 1.00 10.81 34 ALA B C 1
ATOM 848 O O . ALA B 1 33 ? 41.750 37.522 23.484 1.00 14.10 34 ALA B O 1
ATOM 850 N N . ASP B 1 34 ? 40.219 38.805 24.508 1.00 11.52 35 ASP B N 1
ATOM 851 C CA . ASP B 1 34 ? 39.707 39.343 23.250 1.00 11.79 35 ASP B CA 1
ATOM 852 C C . ASP B 1 34 ? 38.996 40.642 23.533 1.00 10.06 35 ASP B C 1
ATOM 853 O O . ASP B 1 34 ? 38.401 40.794 24.592 1.00 10.82 35 ASP B O 1
ATOM 858 N N . ILE B 1 35 ? 39.068 41.561 22.579 1.00 12.31 36 ILE B N 1
ATOM 859 C CA . ILE B 1 35 ? 38.324 42.813 22.625 1.00 13.02 36 ILE B CA 1
ATOM 860 C C . ILE B 1 35 ? 37.369 42.818 21.435 1.00 13.08 36 ILE B C 1
ATOM 861 O O . ILE B 1 35 ? 37.803 42.770 20.284 1.00 16.71 36 ILE B O 1
ATOM 866 N N . VAL B 1 36 ? 36.068 42.799 21.732 1.00 12.45 37 VAL B N 1
ATOM 867 C CA . VAL B 1 36 ? 35.034 42.664 20.721 1.00 14.19 37 VAL B CA 1
ATOM 868 C C . VAL B 1 36 ? 34.463 44.042 20.457 1.00 14.55 37 VAL B C 1
ATOM 869 O O . VAL B 1 36 ? 33.940 44.680 21.364 1.00 15.03 37 VAL B O 1
ATOM 873 N N . THR B 1 37 ? 34.574 44.506 19.221 1.00 16.94 38 THR B N 1
ATOM 874 C CA . THR B 1 37 ? 34.131 45.867 18.886 1.00 18.13 38 THR B CA 1
ATOM 875 C C . THR B 1 37 ? 33.082 45.874 17.792 1.00 21.55 38 THR B C 1
ATOM 876 O O . THR B 1 37 ? 32.373 46.873 17.624 1.00 27.61 38 THR B O 1
ATOM 880 N N . THR B 1 38 ? 32.976 44.758 17.070 1.00 22.66 39 THR B N 1
ATOM 881 C CA . THR B 1 38 ? 32.048 44.656 15.941 1.00 27.26 39 THR B CA 1
ATOM 882 C C . THR B 1 38 ? 30.790 43.884 16.308 1.00 24.68 39 THR B C 1
ATOM 883 O O . THR B 1 38 ? 30.822 43.008 17.179 1.00 19.88 39 THR B O 1
ATOM 887 N N . LYS B 1 39 ? 29.686 44.225 15.638 1.00 27.37 40 LYS B N 1
ATOM 888 C CA . LYS B 1 39 ? 28.429 43.487 15.790 1.00 29.13 40 LYS B CA 1
ATOM 889 C C . LYS B 1 39 ? 28.628 42.035 15.358 1.00 23.76 40 LYS B C 1
ATOM 890 O O . LYS B 1 39 ? 28.177 41.105 16.060 1.00 24.62 40 LYS B O 1
ATOM 896 N N . GLU B 1 40 ? 29.350 41.838 14.251 1.00 27.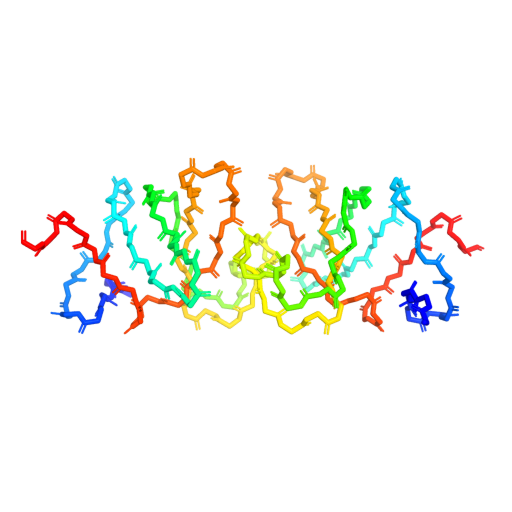86 41 GLU B N 1
ATOM 897 C CA . GLU B 1 40 ? 29.630 40.488 13.733 1.00 28.48 41 GLU B CA 1
ATOM 898 C C . GLU B 1 40 ? 30.294 39.603 14.778 1.00 21.16 41 GLU B C 1
ATOM 899 O O . GLU B 1 40 ? 29.830 38.493 15.022 1.00 20.50 41 GLU B O 1
ATOM 905 N N . GLU B 1 41 ? 31.371 40.088 15.399 1.00 21.20 42 GLU B N 1
ATOM 906 C CA . GLU B 1 41 ? 32.082 39.269 16.376 1.00 19.31 42 GLU B CA 1
ATOM 907 C C . GLU B 1 41 ? 31.274 39.092 17.656 1.00 17.32 42 GLU B C 1
ATOM 908 O O . GLU B 1 41 ? 31.322 38.024 18.260 1.00 17.54 42 GLU B O 1
ATOM 914 N N . ALA B 1 42 ? 30.538 40.127 18.071 1.00 14.98 43 ALA B N 1
ATOM 915 C CA . ALA B 1 42 ? 29.685 40.000 19.267 1.00 14.41 43 ALA B CA 1
ATOM 916 C C . ALA B 1 42 ? 28.736 38.818 19.100 1.00 12.28 43 ALA B C 1
ATOM 917 O O . ALA B 1 42 ? 28.609 37.967 19.999 1.00 13.40 43 ALA B O 1
ATOM 919 N N . ALA B 1 43 ? 28.096 38.746 17.937 1.00 13.68 44 ALA B N 1
ATOM 920 C CA . ALA B 1 43 ? 27.124 37.688 17.658 1.00 14.83 44 ALA B CA 1
ATOM 921 C C . ALA B 1 43 ? 27.815 36.334 17.608 1.00 13.97 44 ALA B C 1
ATOM 922 O O . ALA B 1 43 ? 27.327 35.374 18.190 1.00 15.24 44 ALA B O 1
ATOM 924 N N . GLU B 1 44 ? 28.959 36.258 16.931 1.00 16.41 45 GLU B N 1
ATOM 925 C CA . GLU B 1 44 ? 29.714 35.014 16.877 1.00 19.14 45 GLU B CA 1
ATOM 926 C C . GLU B 1 44 ? 30.082 34.519 18.280 1.00 15.11 45 GLU B C 1
ATOM 927 O O . GLU B 1 44 ? 30.064 33.311 18.548 1.00 17.07 45 GLU B O 1
ATOM 933 N N . LYS B 1 45 ? 30.428 35.446 19.168 1.00 14.58 46 LYS B N 1
ATOM 934 C CA . LYS B 1 45 ? 30.857 35.068 20.512 1.00 14.81 46 LYS B CA 1
ATOM 935 C C . LYS B 1 45 ? 29.717 35.006 21.532 1.00 14.17 46 LYS B C 1
ATOM 936 O O . LYS B 1 45 ? 29.960 34.739 22.704 1.00 16.98 46 LYS B O 1
ATOM 942 N N . GLY B 1 46 ? 28.481 35.214 21.073 1.00 13.46 47 GLY B N 1
ATOM 943 C CA . GLY B 1 46 ? 27.305 35.145 21.927 1.00 14.66 47 GLY B CA 1
ATOM 944 C C . GLY B 1 46 ? 27.228 36.221 22.995 1.00 15.20 47 GLY B C 1
ATOM 945 O O . GLY B 1 46 ? 26.722 35.984 24.095 1.00 16.78 47 GLY B O 1
ATOM 946 N N . VAL B 1 47 ? 27.748 37.399 22.673 1.00 14.14 48 VAL B N 1
ATOM 947 C CA . VAL B 1 47 ? 27.649 38.547 23.565 1.00 15.06 48 VAL B CA 1
ATOM 948 C C . VAL B 1 47 ? 26.861 39.656 22.862 1.00 17.68 48 VAL B C 1
ATOM 949 O O . VAL B 1 47 ? 26.582 39.558 21.656 1.00 19.82 48 VAL B O 1
ATOM 953 N N . LYS B 1 48 ? 26.479 40.677 23.623 1.00 18.42 49 LYS B N 1
ATOM 954 C CA . LYS B 1 48 ? 25.718 41.817 23.106 1.00 21.15 49 LYS B CA 1
ATOM 955 C C . LYS B 1 48 ? 26.472 43.122 23.316 1.00 18.35 49 LYS B C 1
ATOM 956 O O . LYS B 1 48 ? 27.363 43.212 24.170 1.00 17.85 49 LYS B O 1
ATOM 962 N N . ASN B 1 49 ? 26.078 44.138 22.550 1.00 19.59 50 ASN B N 1
ATOM 963 C CA . ASN B 1 49 ? 26.459 45.533 22.804 1.00 20.13 50 ASN B CA 1
ATOM 964 C C . ASN B 1 49 ? 27.965 45.790 22.893 1.00 18.23 50 ASN B C 1
ATOM 965 O O . ASN B 1 49 ? 28.475 46.157 23.969 1.00 19.49 50 ASN B O 1
ATOM 970 N N . PRO B 1 50 ? 28.679 45.631 21.764 1.00 17.50 51 PRO B N 1
ATOM 971 C CA . PRO B 1 50 ? 30.101 45.993 21.778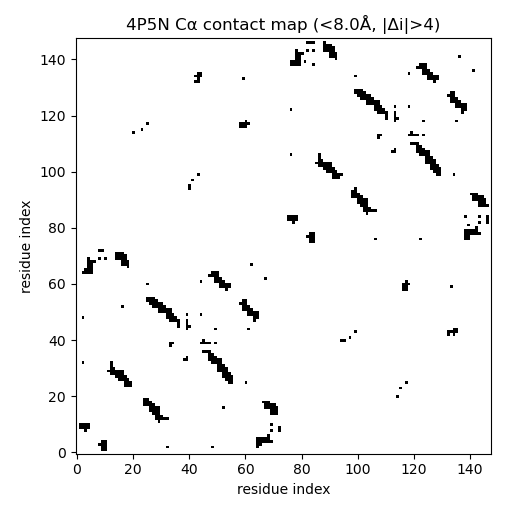 1.00 18.56 51 PRO B CA 1
ATOM 972 C C . PRO B 1 50 ? 30.258 47.484 22.094 1.00 18.52 51 PRO B C 1
ATOM 973 O O . PRO B 1 50 ? 29.348 48.264 21.803 1.00 21.87 51 PRO B O 1
ATOM 977 N N . PRO B 1 51 ? 31.402 47.887 22.690 1.00 18.76 52 PRO B N 1
ATOM 978 C CA . PRO B 1 51 ? 32.554 47.058 22.991 1.00 16.32 52 PRO B CA 1
ATOM 979 C C . PRO B 1 51 ? 32.386 46.178 24.224 1.00 14.64 52 PRO B C 1
ATOM 980 O O . PRO B 1 51 ? 31.749 46.570 25.209 1.00 16.37 52 PRO B O 1
ATOM 984 N N A LYS B 1 52 ? 32.929 44.970 24.136 0.50 12.51 53 LYS B N 1
ATOM 985 N N B LYS B 1 52 ? 32.969 44.983 24.142 0.50 12.80 53 LYS B N 1
ATOM 986 C CA A LYS B 1 52 ? 33.053 44.087 25.283 0.50 11.92 53 LYS B CA 1
ATOM 987 C CA B LYS B 1 52 ? 33.051 44.046 25.262 0.50 12.07 53 LYS B CA 1
ATOM 988 C C A LYS B 1 52 ? 34.497 43.645 25.378 0.50 11.29 53 LYS B C 1
ATOM 989 C C B LYS B 1 52 ? 34.450 43.458 25.378 0.50 12.18 53 LYS B C 1
ATOM 990 O O A LYS B 1 52 ? 35.182 43.503 24.358 0.50 12.00 53 LYS B O 1
ATOM 991 O O B LYS B 1 52 ? 35.039 43.020 24.383 0.50 12.09 53 LYS B O 1
ATOM 1002 N N . VAL B 1 53 ? 34.964 43.437 26.607 1.00 9.79 54 VAL B N 1
ATOM 1003 C CA A VAL B 1 53 ? 36.233 42.757 26.807 0.70 10.19 54 VAL B CA 1
ATOM 1004 C CA B VAL B 1 53 ? 36.238 42.820 26.925 0.30 9.84 54 VAL B CA 1
ATOM 1005 C C . VAL B 1 53 ? 35.931 41.397 27.408 1.00 10.65 54 VAL B C 1
ATOM 1006 O O . VAL B 1 53 ? 35.099 41.235 28.318 1.00 11.46 54 VAL B O 1
ATOM 1013 N N . LEU B 1 54 ? 36.587 40.399 26.833 1.00 9.22 55 LEU B N 1
ATOM 1014 C CA . LEU B 1 54 ? 36.366 39.018 27.223 1.00 9.29 55 LEU B CA 1
ATOM 1015 C C . LEU B 1 54 ? 37.591 38.545 28.001 1.00 8.94 55 LEU B C 1
ATOM 1016 O O . LEU B 1 54 ? 38.721 38.710 27.542 1.00 10.82 55 LEU B O 1
ATOM 1021 N N . PHE B 1 55 ? 37.367 37.971 29.176 1.00 8.89 56 PHE B N 1
ATOM 1022 C CA . PHE B 1 55 ? 38.455 37.448 29.991 1.00 9.11 56 PHE B CA 1
ATOM 1023 C C . PHE B 1 55 ? 37.954 36.288 30.834 1.00 8.12 56 PHE B C 1
ATOM 1024 O O . PHE B 1 55 ? 36.761 36.182 31.131 1.00 10.22 56 PHE B O 1
ATOM 1032 N N . THR B 1 56 ? 38.887 35.428 31.225 1.00 8.29 57 THR B N 1
ATOM 1033 C CA . THR B 1 56 ? 38.596 34.364 32.159 1.00 8.15 57 THR B CA 1
ATOM 1034 C C . THR B 1 56 ? 39.072 34.810 33.532 1.00 7.64 57 THR B C 1
ATOM 1035 O O . THR B 1 56 ? 40.212 35.278 33.685 1.00 8.80 57 THR B O 1
ATOM 1039 N N . ASP B 1 57 ? 38.193 34.720 34.526 1.00 8.21 58 ASP B N 1
ATOM 1040 C CA . ASP B 1 57 ? 38.554 35.233 35.831 1.00 8.57 58 ASP B CA 1
ATOM 1041 C C . ASP B 1 57 ? 39.350 34.207 36.639 1.00 8.46 58 ASP B C 1
ATOM 1042 O O . ASP B 1 57 ? 39.709 33.131 36.127 1.00 10.07 58 ASP B O 1
ATOM 1047 N N . GLN B 1 58 ? 39.658 34.562 37.883 1.00 9.05 59 GLN B N 1
ATOM 1048 C CA . GLN B 1 58 ? 40.515 33.759 38.749 1.00 9.43 59 GLN B CA 1
ATOM 1049 C C . GLN B 1 58 ? 39.890 32.413 39.138 1.00 10.32 59 GLN B C 1
ATOM 1050 O O . GLN B 1 58 ? 40.595 31.535 39.636 1.00 15.00 59 GLN B O 1
ATOM 1056 N N . ASN B 1 59 ? 38.586 32.257 38.896 1.00 12.03 60 ASN B N 1
ATOM 1057 C CA . ASN B 1 59 ? 37.883 30.991 39.136 1.00 12.23 60 ASN B CA 1
ATOM 1058 C C . ASN B 1 59 ? 37.454 30.293 37.854 1.00 13.07 60 ASN B C 1
ATOM 1059 O O . ASN B 1 59 ? 36.548 29.460 37.865 1.00 15.39 60 ASN B O 1
ATOM 1064 N N . ASN B 1 60 ? 38.111 30.639 36.748 1.00 12.01 61 ASN B N 1
ATOM 1065 C CA . ASN B 1 60 ? 37.808 30.040 35.444 1.00 11.67 61 ASN B CA 1
ATOM 1066 C C . ASN B 1 60 ? 36.399 30.317 34.901 1.00 13.67 61 ASN B C 1
ATOM 1067 O O . ASN B 1 60 ? 35.866 29.533 34.099 1.00 16.00 61 ASN B O 1
ATOM 1072 N N . LYS B 1 61 ? 35.828 31.463 35.279 1.00 12.22 62 LYS B N 1
ATOM 1073 C CA . LYS B 1 61 ? 34.558 31.905 34.692 1.00 12.50 62 LYS B CA 1
ATOM 1074 C C . LYS B 1 61 ? 34.856 32.804 33.497 1.00 10.97 62 LYS B C 1
ATOM 1075 O O . LYS B 1 61 ? 35.664 33.724 33.607 1.00 11.81 62 LYS B O 1
ATOM 1081 N N . ASP B 1 62 ? 34.264 32.509 32.342 1.00 11.40 63 ASP B N 1
ATOM 1082 C CA . ASP B 1 62 ? 34.415 33.390 31.182 1.00 11.71 63 ASP B CA 1
ATOM 1083 C C . ASP B 1 62 ? 33.474 34.571 31.374 1.00 11.97 63 ASP B C 1
ATOM 1084 O O . ASP B 1 62 ? 32.246 34.400 31.506 1.00 14.68 63 ASP B O 1
ATOM 1089 N N . VAL B 1 63 ? 34.065 35.759 31.427 1.00 9.80 64 VAL B N 1
ATOM 1090 C CA . VAL B 1 63 ? 33.339 36.996 31.659 1.00 9.47 64 VAL B CA 1
ATOM 1091 C C . VAL B 1 63 ? 33.395 37.878 30.403 1.00 10.85 64 VAL B C 1
ATOM 1092 O O . VAL B 1 63 ? 34.442 37.982 29.749 1.00 10.88 64 VAL B O 1
ATOM 1096 N N . ALA B 1 64 ? 32.260 38.476 30.049 1.00 10.81 65 ALA B N 1
ATOM 1097 C CA . ALA B 1 64 ? 32.222 39.524 29.031 1.00 10.92 65 ALA B CA 1
ATOM 1098 C C . ALA B 1 64 ? 31.736 40.780 29.734 1.00 11.84 65 ALA B C 1
ATOM 1099 O O . ALA B 1 64 ? 30.688 40.767 30.403 1.00 15.96 65 ALA B O 1
ATOM 1101 N N . HIS B 1 65 ? 32.493 41.857 29.598 1.00 9.66 66 HIS B N 1
ATOM 1102 C CA . HIS B 1 65 ? 32.233 43.050 30.392 1.00 9.56 66 HIS B CA 1
ATOM 1103 C C . HIS B 1 65 ? 32.432 44.311 29.578 1.00 10.13 66 HIS B C 1
ATOM 1104 O O . HIS B 1 65 ? 33.312 44.396 28.722 1.00 10.44 66 HIS B O 1
ATOM 1111 N N . ASN B 1 66 ? 31.613 45.309 29.859 1.00 10.21 67 ASN B N 1
ATOM 1112 C CA . ASN B 1 66 ? 31.848 46.612 29.300 1.00 11.99 67 ASN B CA 1
ATOM 1113 C C . ASN B 1 66 ? 33.241 47.106 29.746 1.00 11.71 67 ASN B C 1
ATOM 1114 O O . ASN B 1 66 ? 33.546 47.104 30.926 1.00 10.89 67 ASN B O 1
ATOM 1119 N N . PRO B 1 67 ? 34.091 47.529 28.800 1.00 12.62 68 PRO B N 1
ATOM 1120 C CA . PRO B 1 67 ? 35.423 48.019 29.191 1.00 12.57 68 PRO B CA 1
ATOM 1121 C C . PRO B 1 67 ? 35.374 49.260 30.073 1.00 13.27 68 PRO B C 1
ATOM 1122 O O . PRO B 1 67 ? 36.200 49.412 30.992 1.00 11.15 68 PRO B O 1
ATOM 1126 N N . GLY B 1 68 ? 34.404 50.132 29.803 1.00 14.51 69 GLY B N 1
ATOM 1127 C CA . GLY B 1 68 ? 34.376 51.417 30.469 1.00 15.94 69 GLY B CA 1
ATOM 1128 C C . GLY B 1 68 ? 33.856 51.378 31.882 1.00 18.45 69 GLY B C 1
ATOM 1129 O O . GLY B 1 68 ? 33.793 52.415 32.551 1.00 25.56 69 GLY B O 1
ATOM 1130 N N . THR B 1 69 ? 33.496 50.192 32.355 1.00 16.18 70 THR B N 1
ATOM 1131 C CA . THR B 1 69 ? 33.042 50.054 33.725 1.00 17.08 70 THR B CA 1
ATOM 1132 C C . THR B 1 69 ? 33.943 49.131 34.517 1.00 16.41 70 THR B C 1
ATOM 1133 O O . THR B 1 69 ? 33.576 48.714 35.607 1.00 19.54 70 THR B O 1
ATOM 1137 N N . LEU B 1 70 ? 35.113 48.793 33.970 1.00 13.18 71 LEU B N 1
ATOM 1138 C CA . LEU B 1 70 ? 36.101 48.054 34.761 1.00 13.29 71 LEU B CA 1
ATOM 1139 C C . LEU B 1 70 ? 37.477 48.752 34.779 1.00 11.15 71 LEU B C 1
ATOM 1140 O O . LEU B 1 70 ? 37.650 49.808 34.160 1.00 12.31 71 LEU B O 1
ATOM 1145 N N . THR B 1 71 ? 38.431 48.198 35.521 1.00 9.82 72 THR B N 1
ATOM 1146 C CA . THR B 1 71 ? 39.761 48.801 35.660 1.00 10.80 72 THR B CA 1
ATOM 1147 C C . THR B 1 71 ? 40.819 47.894 35.085 1.00 9.34 72 THR B C 1
ATOM 1148 O O . THR B 1 71 ? 40.844 46.691 35.371 1.00 10.85 72 THR B O 1
ATOM 1152 N N . ASP B 1 72 ? 41.689 48.480 34.267 1.00 9.38 73 ASP B N 1
ATOM 1153 C CA . ASP B 1 72 ? 42.823 47.773 33.724 1.00 9.74 73 ASP B CA 1
ATOM 1154 C C . ASP B 1 72 ? 43.955 47.920 34.726 1.00 9.69 73 ASP B C 1
ATOM 1155 O O . ASP B 1 72 ? 44.597 48.974 34.804 1.00 11.26 73 ASP B O 1
ATOM 1160 N N . LEU B 1 73 ? 44.211 46.861 35.494 1.00 9.37 74 LEU B N 1
ATOM 1161 C CA . LEU B 1 73 ? 45.221 46.937 36.551 1.00 8.91 74 LEU B CA 1
ATOM 1162 C C . LEU B 1 73 ? 46.626 47.149 36.001 1.00 11.79 74 LEU B C 1
ATOM 1163 O O . LEU B 1 73 ? 47.461 47.788 36.653 1.00 14.32 74 LEU B O 1
ATOM 1168 N N . ASP B 1 74 ? 46.894 46.601 34.815 1.00 10.90 75 ASP B N 1
ATOM 1169 C CA . ASP B 1 74 ? 48.230 46.706 34.235 1.00 12.26 75 ASP B CA 1
ATOM 1170 C C . ASP B 1 74 ? 48.537 48.114 33.736 1.00 13.30 75 ASP B C 1
ATOM 1171 O O . ASP B 1 74 ? 49.697 48.434 33.504 1.00 17.05 75 ASP B O 1
ATOM 1176 N N . LYS B 1 75 ? 47.499 48.934 33.561 1.00 12.55 76 LYS B N 1
ATOM 1177 C CA . LYS B 1 75 ? 47.664 50.294 33.039 1.00 14.27 76 LYS B CA 1
ATOM 1178 C C . LYS B 1 75 ? 47.551 51.384 34.112 1.00 16.50 76 LYS B C 1
ATOM 1179 O O . LYS B 1 75 ? 47.569 52.588 33.797 1.00 19.88 76 LYS B O 1
ATOM 1185 N N . GLN B 1 76 ? 47.434 50.972 35.372 1.00 17.06 77 GLN B N 1
ATOM 1186 C CA . GLN B 1 76 ? 47.508 51.915 36.486 1.00 21.41 77 GLN B CA 1
ATOM 1187 C C . GLN B 1 76 ? 48.929 52.451 36.633 1.00 29.68 77 GLN B C 1
ATOM 1188 O O . GLN B 1 76 ? 49.258 53.086 37.632 1.00 34.07 77 GLN B O 1
#

Radius of gyration: 15.77 Å; Cα contacts (8 Å, |Δi|>4): 348; chains: 2; bounding box: 41×38×37 Å

Nearest PDB structures (foldseek):
  4p5n-assembly1_B  TM=1.014E+00  e=1.591E-13  Cryptococcus neoformans H99
  9h44-assembly1_A  TM=5.142E-01  e=3.294E-01  Homo sapiens
  5ikj-assembly1_A  TM=6.189E-01  e=1.336E+00  Schizosaccharomyces pombe 972h-
  2gfu-assembly1_A  TM=4.937E-01  e=5.253E-01  Homo sapiens
  4uc4-assembly1_B  TM=3.135E-01  e=5.903E-01  Homo sapiens

Foldseek 3Di:
DFDAAQVRHGADAQFWKWADDVPGIFIFGFHDFDADQVSCVVVVHDDDGWTWGQGPVRRTDTHHRNRMDRPVRD/DAAAAQVRHGADAQFWKWDADVPGIFIFGFHDFDADPVVCVVVVHDDDGWTWGQGPVRDIDTDRRNHIDRPVRD

Solvent-accessible surface area: 8603 Å² total; per-residue (Å²): 237,64,18,88,8,121,111,39,71,67,6,72,96,44,13,25,0,67,9,83,74,242,78,32,78,11,46,9,97,4,72,40,34,0,77,64,157,125,44,3,28,93,32,15,25,169,99,39,60,25,0,31,4,50,8,88,88,121,56,78,6,34,40,49,9,44,84,0,16,0,53,81,80,158,204,54,16,62,7,122,112,39,76,78,8,76,94,35,12,24,0,67,13,87,63,238,80,34,80,10,44,14,120,3,72,28,40,0,76,73,177,137,44,5,31,66,36,19,29,159,108,32,59,35,0,28,4,59,7,89,98,126,68,76,5,36,40,59,4,38,79,2,19,0,55,86,77,162